Protein AF-A0A841V2X2-F1 (afdb_monomer)

Sequence (124 aa):
MKFLPIALATFSLLSLSVNIPPTVATQQLFCRGRMNNGWSYSAEFLNGRFERIRWTRSGQPPQVSSLSFKNTNNKGQPIYRGSLFAAVSVTLIDLSKGDVRPGSQISVGVEEWGWSRGNCGRNS

Solvent-accessible surface area (backbone atoms only — not comparable to full-atom values): 7302 Å² total; per-residue (Å²): 138,88,87,81,86,84,84,82,83,82,84,79,82,83,81,82,80,80,84,73,76,80,77,77,74,76,58,61,36,39,29,38,34,54,41,86,88,59,41,33,38,38,33,36,31,46,78,87,40,63,47,36,33,43,35,42,38,93,99,49,81,70,44,66,22,60,37,41,82,74,52,63,48,100,84,49,26,39,30,30,38,33,35,40,93,88,70,42,48,32,39,40,34,38,71,46,47,75,62,78,46,73,75,28,44,36,42,41,35,34,65,98,65,48,74,31,63,20,47,23,28,65,92,124

Secondary structure (DSSP, 8-state):
--PPPPPP--------------------EEEEEE-TTS-EEEEEEETTEEEEEEEEETTEEEEEEEEEEEEE-TTS-EEEEEEETTTEEEEEEETTTT---TT-EEEEEETTTEEEEEEEE---

pLDDT: mean 87.47, std 17.39, range [41.72, 98.88]

Organism: NCBI:txid2755316

Foldseek 3Di:
DDDDDDDDDDDDDDDDDDPDPPDPPFDWKWWWWAFPVAKIWTFIDTPLDTAKIWIDHPPDDIWMWGWDFDDADPVLWTKIWTATPRPKIKIKTFPVNSPDDQQGKIWIQIPPRGIIMTGMDHDD

Radius of gyration: 26.83 Å; Cα contacts (8 Å, |Δi|>4): 251; chains: 1; bounding box: 35×30×106 Å

Nearest PDB structures (foldseek):
  3pu2-assembly4_D  TM=4.581E-01  e=2.917E+00  Cereibacter sphaeroides 2.4.1
  3pu2-assembly3_C  TM=4.361E-01  e=3.411E+00  Cereibacter sphaeroides 2.4.1
  8h0h-assembly2_B  TM=4.506E-01  e=3.073E+00  Mycobacterium tuberculosis H37Rv
  8h2d-assembly2_B-2  TM=4.540E-01  e=4.664E+00  Mycobacterium tuberculosis H37Rv

Structure (mmCIF, N/CA/C/O backbone):
data_AF-A0A841V2X2-F1
#
_entry.id   AF-A0A841V2X2-F1
#
loop_
_atom_site.group_PDB
_atom_site.id
_atom_site.type_symbol
_atom_site.label_atom_id
_atom_site.label_alt_id
_atom_site.label_comp_id
_atom_site.label_asym_id
_atom_site.label_entity_id
_atom_site.label_seq_id
_atom_site.pdbx_PDB_ins_code
_atom_site.Cartn_x
_atom_site.Cartn_y
_atom_site.Cartn_z
_atom_site.occupancy
_atom_site.B_iso_or_equiv
_atom_site.auth_seq_id
_atom_site.auth_comp_id
_atom_site.auth_asym_id
_atom_site.auth_atom_id
_atom_site.pdbx_PDB_model_num
ATOM 1 N N . MET A 1 1 ? 13.472 16.417 91.671 1.00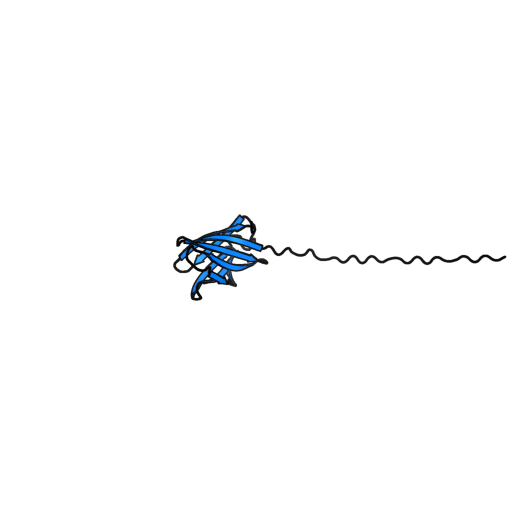 41.72 1 MET A N 1
ATOM 2 C CA . MET A 1 1 ? 14.008 16.091 90.329 1.00 41.72 1 MET A CA 1
ATOM 3 C C . MET A 1 1 ? 12.841 16.180 89.351 1.00 41.72 1 MET A C 1
ATOM 5 O O . MET A 1 1 ? 11.820 15.561 89.615 1.00 41.72 1 MET A O 1
ATOM 9 N N . LYS A 1 2 ? 12.915 17.055 88.339 1.00 43.06 2 LYS A N 1
ATOM 10 C CA . LYS A 1 2 ? 11.791 17.444 87.464 1.00 43.06 2 LYS A CA 1
ATOM 11 C C . LYS A 1 2 ? 12.030 16.843 86.076 1.00 43.06 2 LYS A C 1
ATOM 13 O O . LYS A 1 2 ? 13.012 17.202 85.437 1.00 43.06 2 LYS A O 1
ATOM 18 N N . PHE A 1 3 ? 11.181 15.909 85.651 1.00 46.50 3 PHE A N 1
ATOM 19 C CA . PHE A 1 3 ? 11.272 15.259 84.341 1.00 46.50 3 PHE A CA 1
ATOM 20 C C . PHE A 1 3 ? 10.422 16.026 83.316 1.00 46.50 3 PHE A C 1
ATOM 22 O O . PHE A 1 3 ? 9.247 16.292 83.561 1.00 46.50 3 PHE A O 1
ATOM 29 N N . LEU A 1 4 ? 11.033 16.410 82.191 1.00 42.31 4 LEU A N 1
ATOM 30 C CA . LEU A 1 4 ? 10.371 16.998 81.020 1.00 42.31 4 LEU A CA 1
ATOM 31 C C . LEU A 1 4 ? 10.035 15.890 80.006 1.00 42.31 4 LEU A C 1
ATOM 33 O O . LEU A 1 4 ? 10.892 15.035 79.773 1.00 42.31 4 LEU A O 1
ATOM 37 N N . PRO A 1 5 ? 8.852 15.902 79.362 1.00 49.06 5 PRO A N 1
ATOM 38 C CA . PRO A 1 5 ? 8.551 14.974 78.282 1.00 49.06 5 PRO A CA 1
ATOM 39 C C . PRO A 1 5 ? 9.077 15.507 76.939 1.00 49.06 5 PRO A C 1
ATOM 41 O O . PRO A 1 5 ? 8.898 16.676 76.596 1.00 49.06 5 PRO A O 1
ATOM 44 N N . ILE A 1 6 ? 9.724 14.626 76.177 1.00 55.34 6 ILE A N 1
ATOM 45 C CA . ILE A 1 6 ? 10.178 14.865 74.803 1.00 55.34 6 ILE A CA 1
ATOM 46 C C . ILE A 1 6 ? 8.985 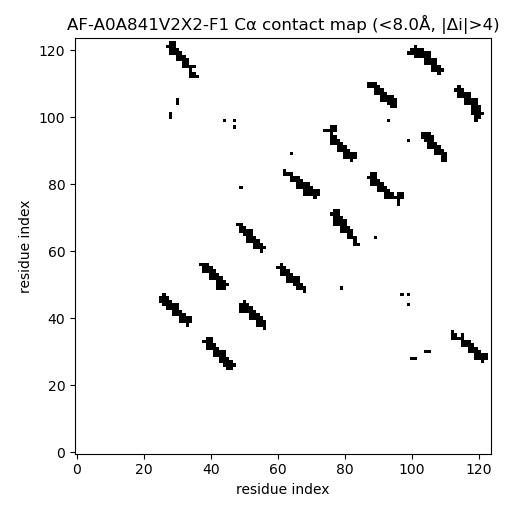14.617 73.873 1.00 55.34 6 ILE A C 1
ATOM 48 O O . ILE A 1 6 ? 8.444 13.513 73.839 1.00 55.34 6 ILE A O 1
ATOM 52 N N . ALA A 1 7 ? 8.566 15.637 73.126 1.00 52.19 7 ALA A N 1
ATOM 53 C CA . ALA A 1 7 ? 7.541 15.501 72.097 1.00 52.19 7 ALA A CA 1
ATOM 54 C C . ALA A 1 7 ? 8.163 14.940 70.805 1.00 52.19 7 ALA A C 1
ATOM 56 O O . ALA A 1 7 ? 9.063 15.554 70.233 1.00 52.19 7 ALA A O 1
ATOM 57 N N . LEU A 1 8 ? 7.678 13.785 70.337 1.00 53.06 8 LEU A N 1
ATOM 58 C CA . LEU A 1 8 ? 7.980 13.262 69.003 1.00 53.06 8 LEU A CA 1
ATOM 59 C C . LEU A 1 8 ? 7.050 13.914 67.974 1.00 53.06 8 LEU A C 1
ATOM 61 O O . LEU A 1 8 ? 5.838 13.708 68.007 1.00 53.06 8 LEU A O 1
ATOM 65 N N . ALA A 1 9 ? 7.622 14.670 67.040 1.00 52.34 9 ALA A N 1
ATOM 66 C CA . ALA A 1 9 ? 6.910 15.170 65.871 1.00 52.34 9 ALA A CA 1
ATOM 67 C C . ALA A 1 9 ? 6.903 14.096 64.770 1.00 52.34 9 ALA A C 1
ATOM 69 O O . ALA A 1 9 ? 7.947 13.729 64.231 1.00 52.34 9 ALA A O 1
ATOM 70 N N . THR A 1 10 ? 5.721 13.585 64.432 1.00 56.03 10 THR A N 1
ATOM 71 C CA . THR A 1 10 ? 5.515 12.651 63.320 1.00 56.03 10 THR A CA 1
ATOM 72 C C . THR A 1 10 ? 5.420 13.414 61.999 1.00 56.03 10 THR A C 1
ATOM 74 O O . THR A 1 10 ? 4.439 14.117 61.754 1.00 56.03 10 THR A O 1
ATOM 77 N N . PHE A 1 11 ? 6.417 13.260 61.127 1.00 53.28 11 PHE A N 1
ATOM 78 C CA . PHE A 1 11 ? 6.350 13.726 59.741 1.00 53.28 11 PHE A CA 1
ATOM 79 C C . PHE A 1 11 ? 5.468 12.777 58.920 1.00 53.28 11 PHE A C 1
ATOM 81 O O . PHE A 1 11 ? 5.809 11.613 58.725 1.00 53.28 11 PHE A O 1
ATOM 88 N N . SER A 1 12 ? 4.323 13.272 58.444 1.00 57.81 12 SER A N 1
ATOM 89 C CA . SER A 1 12 ? 3.470 12.537 57.504 1.00 57.81 12 SER A CA 1
ATOM 90 C C . SER A 1 12 ? 4.021 12.673 56.085 1.00 57.81 12 SER A C 1
ATOM 92 O O . SER A 1 12 ? 4.142 13.779 55.560 1.00 57.81 12 SER A O 1
ATOM 94 N N . L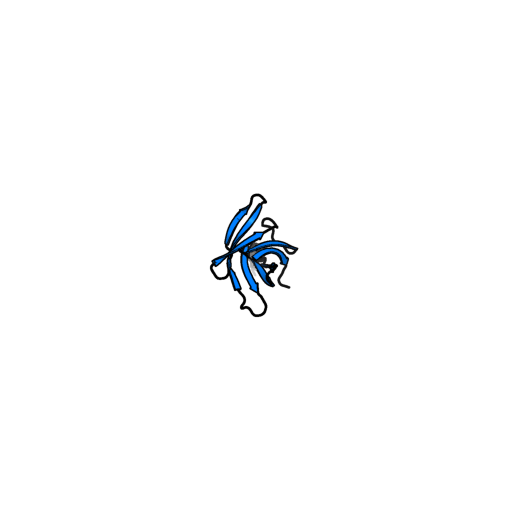EU A 1 13 ? 4.353 11.540 55.466 1.00 60.88 13 LEU A N 1
ATOM 95 C CA . LEU A 1 13 ? 4.767 11.448 54.068 1.00 60.88 13 LEU A CA 1
ATOM 96 C C . LEU A 1 13 ? 3.524 11.494 53.169 1.00 60.88 13 LEU A C 1
ATOM 98 O O . LEU A 1 13 ? 2.748 10.543 53.120 1.00 60.88 13 LEU A O 1
ATOM 102 N N . LEU A 1 14 ? 3.335 12.605 52.458 1.00 53.62 14 LEU A N 1
ATOM 103 C CA . LEU A 1 14 ? 2.347 12.725 51.385 1.00 53.62 14 LEU A CA 1
ATOM 104 C C . LEU A 1 14 ? 2.833 11.927 50.167 1.00 53.62 14 LEU A C 1
ATOM 106 O O . LEU A 1 14 ? 3.787 12.317 49.496 1.00 53.62 14 LEU A O 1
ATOM 110 N N . SER A 1 15 ? 2.185 10.804 49.874 1.00 65.06 15 SER A N 1
ATOM 111 C CA . SER A 1 15 ? 2.432 10.004 48.674 1.00 65.06 15 SER A CA 1
ATOM 112 C C . SER A 1 15 ? 1.741 10.634 47.457 1.00 65.06 15 SER A C 1
ATOM 114 O O . SER A 1 15 ? 0.531 10.509 47.267 1.00 65.06 15 SER A O 1
ATOM 116 N N . LEU A 1 16 ? 2.511 11.314 46.600 1.00 59.09 16 LEU A N 1
ATOM 117 C CA . LEU A 1 16 ? 2.029 11.761 45.291 1.00 59.09 16 LEU A CA 1
ATOM 118 C C . LEU A 1 16 ? 1.857 10.552 44.364 1.00 59.09 16 LEU A C 1
ATOM 120 O O . LEU A 1 16 ? 2.828 9.923 43.948 1.00 59.09 16 LEU A O 1
ATOM 124 N N . SER A 1 17 ? 0.610 10.251 44.011 1.00 61.81 17 SER A N 1
ATOM 125 C CA . SER A 1 17 ? 0.283 9.258 42.987 1.00 61.81 17 SER A CA 1
ATOM 126 C C . SER A 1 17 ? 0.306 9.940 41.619 1.00 61.81 17 SER A C 1
ATOM 128 O O . SER A 1 17 ? -0.632 10.650 41.259 1.00 61.81 17 SER A O 1
ATOM 130 N N . VAL A 1 18 ? 1.390 9.771 40.860 1.00 62.12 18 VAL A N 1
ATOM 131 C CA . VAL A 1 18 ? 1.474 10.265 39.478 1.00 62.12 18 VAL A CA 1
ATOM 132 C C . VAL A 1 18 ? 0.681 9.312 38.584 1.00 62.12 18 VAL A C 1
ATOM 134 O O . VAL A 1 18 ? 1.088 8.175 38.360 1.00 62.12 18 VAL A O 1
ATOM 137 N N . ASN A 1 19 ? -0.468 9.768 38.084 1.00 62.44 19 ASN A N 1
ATOM 138 C CA . ASN A 1 19 ? -1.283 9.023 37.127 1.00 62.44 19 ASN A CA 1
ATOM 139 C C . ASN A 1 19 ? -0.637 9.133 35.737 1.00 62.44 19 ASN A C 1
ATOM 141 O O . ASN A 1 19 ? -0.915 10.065 34.984 1.00 62.44 19 ASN A O 1
ATOM 145 N N . ILE A 1 20 ? 0.306 8.237 35.439 1.00 64.00 20 ILE A N 1
ATOM 146 C CA . ILE A 1 20 ? 0.951 8.168 34.126 1.00 64.00 20 ILE A CA 1
ATOM 147 C C . ILE A 1 20 ? -0.075 7.556 33.162 1.00 64.00 20 ILE A C 1
ATOM 149 O O . ILE A 1 20 ? -0.447 6.395 33.355 1.00 64.00 20 ILE A O 1
ATOM 153 N N . PRO A 1 21 ? -0.560 8.292 32.143 1.00 59.22 21 PRO A N 1
ATOM 154 C CA . PRO A 1 21 ? -1.462 7.712 31.160 1.00 59.22 21 PRO A CA 1
ATOM 155 C C . PRO A 1 21 ? -0.769 6.521 30.484 1.00 59.22 21 PRO A C 1
ATOM 157 O O . PRO A 1 21 ? 0.430 6.602 30.197 1.00 59.22 21 PRO A O 1
ATOM 160 N N . PRO A 1 22 ? -1.488 5.412 30.233 1.00 58.84 22 PRO A N 1
ATOM 161 C CA . PRO A 1 22 ? -0.901 4.253 29.582 1.00 58.84 22 PRO A CA 1
ATOM 162 C C . PRO A 1 22 ? -0.318 4.693 28.241 1.00 58.84 22 PRO A C 1
ATOM 164 O O . PRO A 1 22 ? -1.000 5.309 27.419 1.00 58.84 22 PRO A O 1
ATOM 167 N N . THR A 1 23 ? 0.960 4.397 28.029 1.00 57.31 23 THR A N 1
ATOM 168 C CA . THR A 1 23 ? 1.615 4.576 26.739 1.00 57.31 23 THR A CA 1
ATOM 169 C C . THR A 1 23 ? 0.829 3.778 25.702 1.00 57.31 23 THR A C 1
ATOM 171 O O . THR A 1 23 ? 0.782 2.549 25.752 1.00 57.31 23 THR A O 1
ATOM 174 N N . VAL A 1 24 ? 0.154 4.467 24.775 1.00 57.28 24 VAL A N 1
ATOM 175 C CA . VAL A 1 24 ? -0.500 3.811 23.638 1.00 57.28 24 VAL A CA 1
ATOM 176 C C . VAL A 1 24 ? 0.614 3.153 22.837 1.00 57.28 24 VAL A C 1
ATOM 178 O O . VAL A 1 24 ? 1.399 3.840 22.184 1.00 57.28 24 VAL A O 1
ATOM 181 N N . ALA A 1 25 ? 0.734 1.831 22.951 1.00 58.59 25 ALA A N 1
ATOM 182 C CA . ALA A 1 25 ? 1.721 1.073 22.205 1.00 58.59 25 ALA A CA 1
ATOM 183 C C . ALA A 1 25 ? 1.569 1.413 20.718 1.00 58.59 25 ALA A C 1
ATOM 185 O O . ALA A 1 25 ? 0.479 1.294 20.153 1.00 58.59 25 ALA A O 1
ATOM 186 N N . THR A 1 26 ? 2.656 1.866 20.097 1.00 66.81 26 THR A N 1
ATOM 187 C CA . THR A 1 26 ? 2.702 2.166 18.670 1.00 66.81 26 THR A CA 1
ATOM 188 C C . THR A 1 26 ? 2.460 0.867 17.905 1.00 66.81 26 THR A C 1
ATOM 190 O O . THR A 1 26 ? 3.338 0.017 17.759 1.00 66.81 26 THR A O 1
ATOM 193 N N . GLN A 1 27 ? 1.217 0.653 17.469 1.00 78.56 27 GLN A N 1
ATOM 194 C CA . GLN A 1 27 ? 0.861 -0.548 16.730 1.00 78.56 27 GLN A CA 1
ATOM 195 C C . GLN A 1 27 ? 1.454 -0.448 15.326 1.00 78.56 27 GLN A C 1
ATOM 197 O O . GLN A 1 27 ? 0.941 0.271 14.469 1.00 78.56 27 GLN A O 1
ATOM 202 N N . GLN A 1 28 ? 2.542 -1.181 15.107 1.00 92.38 28 GLN A N 1
ATOM 203 C CA . GLN A 1 28 ? 3.136 -1.361 13.792 1.00 92.38 28 GLN A CA 1
ATOM 204 C C . GLN A 1 28 ? 2.650 -2.682 13.189 1.00 92.38 28 GLN A C 1
ATOM 206 O O . GLN A 1 28 ? 2.767 -3.749 13.802 1.00 92.38 28 GLN A O 1
ATOM 211 N N . LEU A 1 29 ? 2.097 -2.616 11.982 1.00 95.88 29 LEU A N 1
ATOM 212 C CA . LEU A 1 29 ? 1.673 -3.780 11.207 1.00 95.88 29 LEU A CA 1
ATOM 213 C C . LEU A 1 29 ? 2.228 -3.697 9.790 1.00 95.88 29 LEU A C 1
ATOM 215 O O . LEU A 1 29 ? 2.444 -2.619 9.239 1.00 95.88 29 LEU A O 1
ATOM 219 N N . PHE A 1 30 ? 2.408 -4.864 9.182 1.00 97.50 30 PHE A N 1
ATOM 220 C CA . PHE A 1 30 ? 2.852 -4.989 7.803 1.00 97.50 30 PHE A CA 1
ATOM 221 C C . PHE A 1 30 ? 1.822 -5.775 7.009 1.00 97.50 30 PHE A C 1
ATOM 223 O O . PHE A 1 30 ? 1.503 -6.921 7.335 1.00 97.50 30 PHE A O 1
ATOM 230 N N . CYS A 1 31 ? 1.305 -5.154 5.955 1.00 98.31 31 CYS A N 1
ATOM 231 C CA . CYS A 1 31 ? 0.328 -5.754 5.066 1.00 98.31 31 CYS A CA 1
ATOM 232 C C . CYS A 1 31 ? 1.010 -6.183 3.773 1.00 98.31 31 CYS A C 1
ATOM 234 O O . CYS A 1 31 ? 1.474 -5.353 2.989 1.00 98.31 31 CYS A O 1
ATOM 236 N N . ARG A 1 32 ? 1.102 -7.498 3.574 1.00 98.50 32 ARG A N 1
ATOM 237 C CA . ARG A 1 32 ? 1.910 -8.105 2.513 1.00 98.50 32 ARG A CA 1
ATOM 238 C C . ARG A 1 32 ? 1.027 -8.688 1.424 1.00 98.50 32 ARG A C 1
ATOM 240 O O . ARG A 1 32 ? -0.004 -9.288 1.721 1.00 98.50 32 ARG A O 1
ATOM 247 N N . GLY A 1 33 ? 1.452 -8.533 0.179 1.00 98.31 33 GLY A N 1
ATOM 248 C CA . GLY A 1 33 ? 0.783 -9.098 -0.988 1.00 98.31 33 GLY A CA 1
ATOM 249 C C . GLY A 1 33 ? 1.716 -9.164 -2.191 1.00 98.31 33 GLY A C 1
ATOM 250 O O . GLY A 1 33 ? 2.916 -8.892 -2.087 1.00 98.31 33 GLY A O 1
ATOM 251 N N . ARG A 1 34 ? 1.162 -9.544 -3.341 1.00 98.38 34 ARG A N 1
ATOM 252 C CA . ARG A 1 34 ? 1.910 -9.678 -4.592 1.00 98.38 34 ARG A CA 1
ATOM 253 C C . ARG A 1 34 ? 1.064 -9.233 -5.779 1.00 98.38 34 ARG A C 1
ATOM 255 O O . ARG A 1 34 ? -0.105 -9.591 -5.870 1.00 98.38 34 ARG A O 1
ATOM 262 N N . MET A 1 35 ? 1.680 -8.471 -6.672 1.00 97.88 35 MET A N 1
ATOM 263 C CA . MET A 1 35 ? 1.128 -8.063 -7.961 1.00 97.88 35 MET A CA 1
ATOM 264 C C . MET A 1 35 ? 1.300 -9.178 -8.997 1.00 97.88 35 MET A C 1
ATOM 266 O O . MET A 1 35 ? 2.273 -9.938 -8.954 1.00 97.88 35 MET A O 1
ATOM 270 N N . ASN A 1 36 ? 0.402 -9.235 -9.983 1.00 95.25 36 ASN A N 1
ATOM 271 C CA . ASN A 1 36 ? 0.435 -10.252 -11.044 1.00 95.25 36 ASN A CA 1
ATOM 272 C C . ASN A 1 36 ? 1.717 -10.201 -11.890 1.00 95.25 36 ASN A C 1
ATOM 274 O O . ASN A 1 36 ? 2.190 -11.228 -12.363 1.00 95.25 36 ASN A O 1
ATOM 278 N N . ASN A 1 37 ? 2.330 -9.022 -12.027 1.00 93.31 37 ASN A N 1
ATOM 279 C CA . ASN A 1 37 ? 3.596 -8.838 -12.742 1.00 93.31 37 ASN A CA 1
ATOM 280 C C . ASN A 1 37 ? 4.838 -9.321 -11.955 1.00 93.31 37 ASN A C 1
ATOM 282 O O . ASN A 1 37 ? 5.970 -9.132 -12.403 1.00 93.31 37 ASN A O 1
ATOM 286 N N . GLY A 1 38 ? 4.647 -9.923 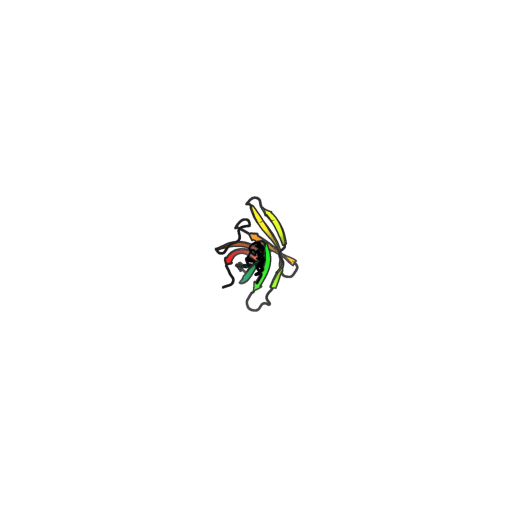-10.776 1.00 95.19 38 GLY A N 1
ATOM 287 C CA . GLY A 1 38 ? 5.700 -10.554 -9.985 1.00 95.19 38 GLY A CA 1
ATOM 288 C C . GLY A 1 38 ? 6.345 -9.674 -8.914 1.00 95.19 38 GLY A C 1
ATOM 289 O O . GLY A 1 38 ? 7.188 -10.186 -8.179 1.00 95.19 38 GLY A O 1
ATOM 290 N N . TRP A 1 39 ? 5.959 -8.401 -8.787 1.00 97.69 39 TRP A N 1
ATOM 291 C CA . TRP A 1 39 ? 6.379 -7.558 -7.664 1.00 97.69 39 TRP A CA 1
ATOM 292 C C . TRP A 1 39 ? 5.635 -7.941 -6.381 1.00 97.69 39 TRP A C 1
ATOM 294 O O . TRP A 1 39 ? 4.407 -7.923 -6.327 1.00 97.69 39 TRP A O 1
ATOM 304 N N . SER A 1 40 ? 6.376 -8.259 -5.326 1.00 98.44 40 SER A N 1
ATOM 305 C CA . SER A 1 40 ? 5.841 -8.369 -3.970 1.00 98.44 40 SER A CA 1
ATOM 306 C C . SER A 1 40 ? 5.849 -7.002 -3.299 1.00 98.44 40 SER A C 1
ATOM 308 O O . SER A 1 40 ? 6.691 -6.155 -3.607 1.00 98.44 40 SER A O 1
ATOM 310 N N . TYR A 1 41 ? 4.944 -6.794 -2.348 1.00 98.44 41 TYR A N 1
ATOM 311 C CA . TYR A 1 41 ? 4.910 -5.566 -1.568 1.00 98.44 41 TYR A CA 1
ATOM 312 C C . TYR A 1 41 ? 4.644 -5.807 -0.088 1.00 98.44 41 TYR A C 1
ATOM 314 O O . TYR A 1 41 ? 4.032 -6.799 0.310 1.00 98.44 41 TYR A O 1
ATOM 322 N N . SER A 1 42 ? 5.094 -4.850 0.717 1.00 98.38 42 SER A N 1
ATOM 323 C CA . SER A 1 42 ? 4.812 -4.734 2.141 1.00 98.38 42 SER A CA 1
ATOM 324 C C . SER A 1 42 ? 4.422 -3.291 2.440 1.00 98.38 42 SER A C 1
ATOM 326 O O . SER A 1 42 ? 5.277 -2.405 2.418 1.00 98.38 42 SER A O 1
ATOM 328 N N . ALA A 1 43 ? 3.135 -3.056 2.686 1.00 98.44 43 ALA A N 1
ATOM 329 C CA . ALA A 1 43 ? 2.625 -1.776 3.156 1.00 98.44 43 ALA A CA 1
ATOM 330 C C . ALA A 1 43 ? 2.785 -1.690 4.674 1.00 98.44 43 ALA A C 1
ATOM 332 O O . ALA A 1 43 ? 2.413 -2.622 5.386 1.00 98.44 43 ALA A O 1
ATOM 333 N N . GLU A 1 44 ? 3.337 -0.592 5.164 1.00 97.81 44 GLU A N 1
ATOM 334 C CA . GLU A 1 44 ? 3.536 -0.365 6.589 1.00 97.81 44 GLU A CA 1
ATOM 335 C C . GLU A 1 44 ? 2.412 0.488 7.156 1.00 97.81 44 GLU A C 1
ATOM 337 O O . GLU A 1 44 ? 2.135 1.577 6.648 1.00 97.81 44 GLU A O 1
ATOM 342 N N . PHE A 1 45 ? 1.787 -0.030 8.209 1.00 96.56 45 PHE A N 1
ATOM 343 C CA . PHE A 1 45 ? 0.836 0.681 9.040 1.00 96.56 45 PHE A CA 1
ATOM 344 C C . PHE A 1 45 ? 1.514 1.034 10.358 1.00 96.56 45 PHE A C 1
ATOM 346 O O . PHE A 1 45 ? 1.937 0.139 11.090 1.00 96.56 45 PHE A O 1
ATOM 353 N N . LEU A 1 46 ? 1.615 2.324 10.645 1.00 93.19 46 LEU A N 1
ATOM 354 C CA . LEU A 1 46 ? 2.241 2.864 11.840 1.00 93.19 46 LEU A CA 1
ATOM 355 C C . LEU A 1 46 ? 1.339 3.964 12.397 1.00 93.19 46 LEU A C 1
ATOM 357 O O . LEU A 1 46 ? 0.803 4.776 11.646 1.00 93.19 46 LEU A O 1
ATOM 361 N N . ASN A 1 47 ? 1.134 3.973 13.714 1.00 88.69 47 ASN A N 1
ATOM 362 C CA . ASN A 1 47 ? 0.393 5.029 14.417 1.00 88.69 47 ASN A CA 1
ATOM 363 C C . ASN A 1 47 ? -0.980 5.356 13.796 1.00 88.69 47 ASN A C 1
ATOM 365 O O . ASN A 1 47 ? -1.378 6.516 13.693 1.00 88.69 47 ASN A O 1
ATOM 369 N N . GLY A 1 48 ? -1.711 4.326 13.361 1.00 91.00 48 GLY A N 1
ATOM 370 C CA . GLY A 1 48 ? -3.054 4.495 12.808 1.00 91.00 48 GLY A CA 1
ATOM 371 C C . GLY A 1 48 ? -3.106 4.839 11.314 1.00 91.00 48 GLY A C 1
ATOM 372 O O . GLY A 1 48 ? -4.193 5.113 10.799 1.00 91.00 48 GLY A O 1
ATOM 373 N N . ARG A 1 49 ? -1.975 4.870 10.592 1.00 95.06 49 ARG A N 1
ATOM 374 C CA . ARG A 1 49 ? -1.941 5.231 9.165 1.00 95.06 49 ARG A CA 1
ATOM 375 C C . ARG A 1 49 ? -0.987 4.369 8.351 1.00 95.06 49 ARG A C 1
ATOM 377 O O . ARG A 1 49 ? 0.018 3.879 8.847 1.00 95.06 49 ARG A O 1
ATOM 384 N N . PHE A 1 50 ? -1.298 4.229 7.065 1.00 97.88 50 PHE A N 1
ATOM 385 C CA . PHE A 1 50 ? -0.357 3.696 6.087 1.00 97.88 50 PHE A CA 1
ATOM 386 C C . PHE A 1 50 ? 0.586 4.797 5.607 1.00 97.88 50 PHE A C 1
ATOM 388 O O . PHE A 1 50 ? 0.125 5.807 5.075 1.00 97.88 50 PHE A O 1
ATOM 395 N N . GLU A 1 51 ? 1.890 4.584 5.768 1.00 96.19 51 GLU A N 1
ATOM 396 C CA . GLU A 1 51 ? 2.905 5.611 5.482 1.00 96.19 51 GLU A CA 1
ATOM 397 C C . GLU A 1 51 ? 3.779 5.277 4.276 1.00 96.19 51 GLU A C 1
ATOM 399 O O . GLU A 1 51 ? 4.212 6.171 3.551 1.00 96.19 51 GLU A O 1
ATOM 404 N N . ARG A 1 52 ? 4.035 3.990 4.021 1.00 97.19 52 ARG A N 1
ATOM 405 C CA . ARG A 1 52 ? 4.845 3.566 2.875 1.00 97.19 52 ARG A CA 1
ATOM 406 C C . ARG A 1 52 ? 4.525 2.162 2.398 1.00 97.19 52 ARG A C 1
ATOM 408 O O . ARG A 1 52 ? 4.025 1.329 3.151 1.00 97.19 52 ARG A O 1
ATOM 415 N N . ILE A 1 53 ? 4.893 1.883 1.152 1.00 98.50 53 ILE A N 1
ATOM 416 C CA . ILE A 1 53 ? 4.947 0.537 0.585 1.00 98.50 53 ILE A CA 1
ATOM 417 C C . ILE A 1 53 ? 6.373 0.259 0.134 1.00 98.50 53 ILE A C 1
ATOM 419 O O . ILE A 1 53 ? 6.933 1.016 -0.657 1.00 98.50 53 ILE A O 1
ATOM 423 N N . ARG A 1 54 ? 6.950 -0.845 0.613 1.00 98.12 54 ARG A N 1
ATOM 424 C CA . ARG A 1 54 ? 8.201 -1.395 0.086 1.00 98.12 54 ARG A CA 1
ATOM 425 C C . ARG A 1 54 ? 7.889 -2.459 -0.955 1.00 98.12 54 ARG A C 1
ATOM 427 O O . ARG A 1 54 ? 7.144 -3.392 -0.663 1.00 98.12 54 ARG A O 1
ATOM 434 N N . TRP A 1 55 ? 8.508 -2.351 -2.121 1.00 98.12 55 TRP A N 1
ATOM 435 C CA . TRP A 1 55 ? 8.338 -3.247 -3.260 1.00 98.12 55 TRP A CA 1
ATOM 436 C C . TRP A 1 55 ? 9.608 -4.056 -3.495 1.00 98.12 55 TRP A C 1
ATOM 438 O O . TRP A 1 55 ? 10.715 -3.516 -3.436 1.00 98.12 55 TRP A O 1
ATOM 448 N N . THR A 1 56 ? 9.461 -5.345 -3.785 1.00 98.00 56 THR A N 1
ATOM 449 C CA . THR A 1 56 ? 10.583 -6.230 -4.109 1.00 98.00 56 THR A CA 1
ATOM 450 C C . THR A 1 56 ? 10.255 -7.149 -5.274 1.00 98.00 56 THR A C 1
ATOM 452 O O . THR A 1 56 ? 9.135 -7.641 -5.416 1.00 98.00 56 THR A O 1
ATOM 455 N N . ARG A 1 57 ? 11.260 -7.416 -6.105 1.00 96.81 57 ARG A N 1
ATOM 456 C CA . ARG A 1 57 ? 11.206 -8.411 -7.175 1.00 96.81 57 ARG A CA 1
ATOM 457 C C . ARG A 1 57 ? 12.610 -8.963 -7.393 1.00 96.81 57 ARG A C 1
ATOM 459 O O . ARG A 1 57 ? 13.583 -8.227 -7.273 1.00 96.81 57 ARG A O 1
ATOM 466 N N . SER A 1 58 ? 12.714 -10.261 -7.676 1.00 95.69 58 SER A N 1
ATOM 467 C CA . SER A 1 58 ? 14.012 -10.885 -7.956 1.00 95.69 58 SER A CA 1
ATOM 468 C C . SER A 1 58 ? 14.709 -10.182 -9.125 1.00 95.69 58 SER A C 1
ATOM 470 O O . SER A 1 58 ? 14.056 -9.844 -10.113 1.00 95.69 58 SER A O 1
ATOM 472 N N . GLY A 1 59 ? 16.014 -9.940 -8.988 1.00 96.19 59 GLY A N 1
ATOM 473 C CA . GLY A 1 59 ? 16.827 -9.251 -9.994 1.00 96.19 59 GLY A CA 1
ATOM 474 C C . GLY A 1 59 ? 16.575 -7.744 -10.118 1.00 96.19 59 GLY A C 1
ATOM 475 O O . GLY A 1 59 ? 17.102 -7.129 -11.038 1.00 96.19 59 GLY A O 1
ATOM 476 N N . GLN A 1 60 ? 15.778 -7.142 -9.230 1.00 96.06 60 GLN A N 1
ATOM 477 C CA . GLN A 1 60 ? 15.468 -5.711 -9.247 1.00 96.06 60 GLN A CA 1
ATOM 478 C C . GLN A 1 60 ? 15.805 -5.062 -7.896 1.00 96.06 60 GLN A C 1
ATOM 480 O O . GLN A 1 60 ? 15.538 -5.662 -6.847 1.00 96.06 60 GLN A O 1
ATOM 485 N N . PRO A 1 61 ? 16.341 -3.829 -7.879 1.00 96.00 61 PRO A N 1
ATOM 486 C CA . PRO A 1 61 ? 16.521 -3.079 -6.642 1.00 96.00 61 PRO A CA 1
ATOM 487 C C . PRO A 1 61 ? 15.174 -2.842 -5.939 1.00 96.00 61 PRO A C 1
ATOM 489 O O . PRO A 1 61 ? 14.192 -2.510 -6.615 1.00 96.00 61 PRO A O 1
ATOM 492 N N . PRO A 1 62 ? 15.098 -2.957 -4.599 1.00 96.69 62 PRO A N 1
ATOM 493 C CA . PRO A 1 62 ? 13.891 -2.612 -3.860 1.00 96.69 62 PRO A CA 1
ATOM 494 C C . PRO A 1 62 ? 13.461 -1.171 -4.119 1.00 96.69 62 PRO A C 1
ATOM 496 O O . PRO A 1 62 ? 14.297 -0.274 -4.196 1.00 96.69 62 PRO A O 1
ATOM 499 N N . GLN A 1 63 ? 12.154 -0.954 -4.198 1.00 97.56 63 GLN A N 1
ATOM 500 C CA . GLN A 1 63 ? 11.569 0.368 -4.414 1.00 97.56 63 GLN A CA 1
ATOM 501 C C . GLN A 1 63 ? 10.670 0.740 -3.246 1.00 97.56 63 GLN A C 1
ATOM 503 O O . GLN A 1 63 ? 10.175 -0.133 -2.526 1.00 97.56 63 GLN A O 1
ATOM 508 N N . VAL A 1 64 ? 10.439 2.035 -3.060 1.00 97.19 64 VAL A N 1
ATOM 509 C CA . VAL A 1 64 ? 9.580 2.548 -1.994 1.00 97.19 64 VAL A CA 1
ATOM 510 C C . VAL A 1 64 ? 8.611 3.568 -2.567 1.00 97.19 64 VAL A C 1
ATOM 512 O O . VAL A 1 64 ? 8.999 4.441 -3.337 1.00 97.19 64 VAL A O 1
ATOM 515 N N . SER A 1 65 ? 7.356 3.457 -2.153 1.00 98.12 65 SER A N 1
ATOM 516 C CA . SER A 1 65 ? 6.335 4.477 -2.355 1.00 98.12 65 SER A CA 1
ATOM 517 C C . SER A 1 65 ? 5.977 5.074 -1.007 1.00 98.12 65 SER A C 1
ATOM 519 O O . SER A 1 65 ? 5.483 4.348 -0.143 1.00 98.12 65 SER A O 1
ATOM 521 N N . SER A 1 66 ? 6.190 6.374 -0.827 1.00 97.50 66 SER A N 1
ATOM 522 C CA . SER A 1 66 ? 5.590 7.102 0.293 1.00 97.50 66 SER A CA 1
ATOM 523 C C . SER A 1 66 ? 4.095 7.262 0.041 1.00 97.50 66 SER A C 1
ATOM 525 O O . SER A 1 66 ? 3.672 7.501 -1.092 1.00 97.50 66 SER A O 1
ATOM 527 N N . LEU A 1 67 ? 3.296 7.106 1.088 1.00 98.31 67 LEU A N 1
ATOM 528 C CA . LEU A 1 67 ? 1.850 7.222 1.036 1.00 98.31 67 LEU A CA 1
ATOM 529 C C . LEU A 1 67 ? 1.381 8.450 1.809 1.00 98.31 67 LEU A C 1
ATOM 531 O O . LEU A 1 67 ? 1.906 8.803 2.860 1.00 98.31 67 LEU A O 1
ATOM 535 N N . SER A 1 68 ? 0.334 9.081 1.301 1.00 97.94 68 SER A N 1
ATOM 536 C CA . SER A 1 68 ? -0.399 10.133 1.992 1.00 97.94 68 SER A CA 1
ATOM 537 C C . SER A 1 68 ? -1.880 9.806 1.978 1.00 97.94 68 SER A C 1
ATOM 539 O O . SER A 1 68 ? -2.418 9.331 0.975 1.00 97.94 68 SER A O 1
ATOM 541 N N . PHE A 1 69 ? -2.550 10.050 3.102 1.00 98.25 69 PHE A N 1
ATOM 542 C CA . PHE A 1 69 ? -4.001 9.938 3.166 1.00 98.25 69 PHE A CA 1
ATOM 543 C C . PHE A 1 69 ? -4.629 10.931 2.185 1.00 98.25 69 PHE A C 1
ATOM 545 O O . PHE A 1 69 ? -4.283 12.110 2.188 1.00 98.25 69 PHE A O 1
ATOM 552 N N . LYS A 1 70 ? -5.553 10.452 1.352 1.00 98.38 70 LYS A N 1
ATOM 553 C CA . LYS A 1 70 ? -6.303 11.289 0.416 1.00 98.38 70 LYS A CA 1
ATOM 554 C C . LYS A 1 70 ? -7.685 11.606 0.968 1.00 98.38 70 LYS A C 1
ATOM 556 O O . LYS A 1 70 ? -8.049 12.767 1.101 1.00 98.38 70 LYS A O 1
ATOM 561 N N . ASN A 1 71 ? -8.475 10.567 1.219 1.00 98.56 71 ASN A N 1
ATOM 562 C CA . ASN A 1 71 ? -9.862 10.671 1.653 1.00 98.56 71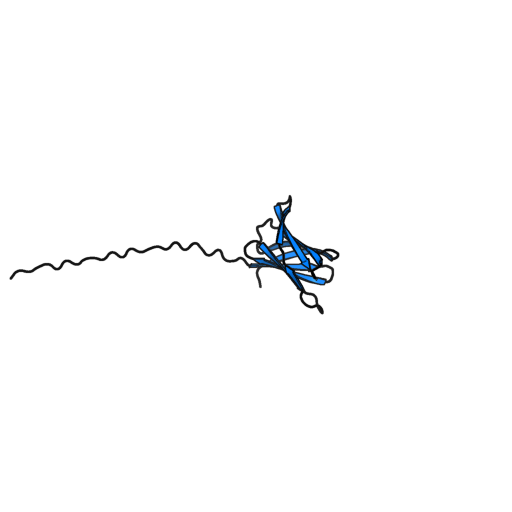 ASN A CA 1
ATOM 563 C C . ASN A 1 71 ? -10.377 9.311 2.141 1.00 98.56 71 ASN A C 1
ATOM 565 O O . ASN A 1 71 ? -9.712 8.290 1.991 1.00 98.56 71 ASN A O 1
ATOM 569 N N . THR A 1 72 ? -11.599 9.294 2.660 1.00 98.62 72 THR A N 1
ATOM 570 C CA . THR A 1 72 ? -12.362 8.069 2.926 1.00 98.62 72 THR A CA 1
ATOM 571 C C . THR A 1 72 ? -13.447 7.933 1.858 1.00 98.62 72 THR A C 1
ATOM 573 O O . THR A 1 72 ? -14.087 8.924 1.504 1.00 98.62 72 THR A O 1
ATOM 576 N N . ASN A 1 73 ? -13.637 6.738 1.292 1.00 98.19 73 ASN A N 1
ATOM 577 C CA . ASN A 1 73 ? -14.691 6.515 0.293 1.00 98.19 73 ASN A CA 1
ATOM 578 C C . ASN A 1 73 ? -16.082 6.330 0.932 1.00 98.19 73 ASN A C 1
ATOM 580 O O . ASN A 1 73 ? -16.228 6.245 2.149 1.00 98.19 73 ASN A O 1
ATOM 584 N N . ASN A 1 74 ? -17.113 6.195 0.095 1.00 98.25 74 ASN A N 1
ATOM 585 C CA . ASN A 1 74 ? -18.499 5.965 0.525 1.00 98.25 74 ASN A CA 1
ATOM 586 C C . ASN A 1 74 ? -18.734 4.636 1.274 1.00 98.25 74 ASN A C 1
ATOM 588 O O . ASN A 1 74 ? -19.795 4.446 1.856 1.00 98.25 74 ASN A O 1
ATOM 592 N N . LYS A 1 75 ? -17.759 3.718 1.283 1.00 98.12 75 LYS A N 1
ATOM 593 C CA . LYS A 1 75 ? -17.789 2.474 2.069 1.00 98.12 75 LYS A CA 1
ATOM 594 C C . LYS A 1 75 ? -17.106 2.620 3.434 1.00 98.12 75 LYS A C 1
ATOM 596 O O . LYS A 1 75 ? -16.960 1.623 4.145 1.00 98.12 75 LYS A O 1
ATOM 601 N N . GLY A 1 76 ? -16.664 3.829 3.788 1.00 98.25 76 GLY A N 1
ATOM 602 C CA . GLY A 1 76 ? -15.918 4.100 5.014 1.00 98.25 76 GLY A CA 1
ATOM 603 C C . GLY A 1 76 ? -14.463 3.634 4.959 1.00 98.25 76 GLY A C 1
ATOM 604 O O . GLY A 1 76 ? -13.836 3.517 6.000 1.00 98.25 76 GLY A O 1
ATOM 605 N N . GLN A 1 77 ? -13.921 3.335 3.776 1.00 98.69 77 GLN A N 1
ATOM 606 C CA . GLN A 1 77 ? -12.559 2.822 3.624 1.00 98.69 77 GLN A CA 1
ATOM 607 C C . GLN A 1 77 ? -11.577 3.979 3.404 1.00 98.69 77 GLN A C 1
ATOM 609 O O . GLN A 1 77 ? -11.733 4.713 2.417 1.00 98.69 77 GLN A O 1
ATOM 614 N N . PRO A 1 78 ? -10.574 4.157 4.283 1.00 98.69 78 PRO A N 1
ATOM 615 C CA . PRO A 1 78 ? -9.484 5.092 4.049 1.00 98.69 78 PRO A CA 1
ATOM 616 C C . PRO A 1 78 ? -8.732 4.775 2.751 1.00 98.69 78 PRO A C 1
ATOM 618 O O . PRO A 1 78 ? -8.400 3.621 2.467 1.00 98.69 78 PRO A O 1
ATOM 621 N N . ILE A 1 79 ? -8.450 5.815 1.969 1.00 98.81 79 ILE A N 1
ATOM 622 C CA . ILE A 1 79 ? -7.681 5.755 0.727 1.00 98.81 79 ILE A CA 1
ATOM 623 C C . ILE A 1 79 ? -6.402 6.564 0.896 1.00 98.81 79 ILE A C 1
ATOM 625 O O . ILE A 1 79 ? -6.426 7.742 1.258 1.00 98.81 79 ILE A O 1
ATOM 629 N N . TYR A 1 80 ? -5.290 5.937 0.540 1.00 98.81 80 TYR A N 1
ATOM 630 C CA . TYR A 1 80 ? -3.964 6.531 0.517 1.00 98.81 80 TYR A CA 1
ATOM 631 C C . TYR A 1 80 ? -3.436 6.551 -0.917 1.00 98.81 80 TYR A C 1
ATOM 633 O O . TYR A 1 80 ? -3.724 5.650 -1.712 1.00 98.81 80 TYR A O 1
ATOM 641 N N . ARG A 1 81 ? -2.674 7.589 -1.258 1.00 98.50 81 ARG A N 1
ATOM 642 C CA . ARG A 1 81 ? -2.031 7.759 -2.565 1.00 98.50 81 ARG A CA 1
ATOM 643 C C . ARG A 1 81 ?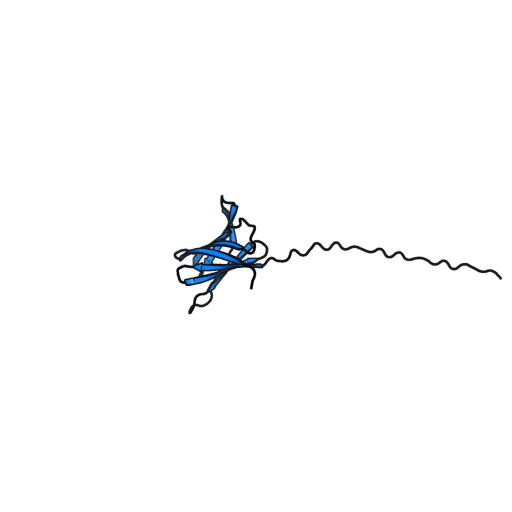 -0.530 7.903 -2.413 1.00 98.50 81 ARG A C 1
ATOM 645 O O . ARG A 1 81 ? -0.063 8.456 -1.426 1.00 98.50 81 ARG A O 1
ATOM 652 N N . GLY A 1 82 ? 0.193 7.439 -3.416 1.00 98.06 82 GLY A N 1
ATOM 653 C CA . GLY A 1 82 ? 1.628 7.628 -3.553 1.00 98.06 82 GLY A CA 1
ATOM 654 C C . GLY A 1 82 ? 2.046 7.451 -5.002 1.00 98.06 82 GLY A C 1
ATOM 655 O O . GLY A 1 82 ? 1.198 7.337 -5.891 1.00 98.06 82 GLY A O 1
ATOM 656 N N . SER A 1 83 ? 3.350 7.375 -5.224 1.00 96.50 83 SER A N 1
ATOM 657 C CA . SER A 1 83 ? 3.916 7.048 -6.527 1.00 96.50 83 SER A CA 1
ATOM 658 C C . SER A 1 83 ? 5.017 6.000 -6.409 1.00 96.50 83 SER A C 1
ATOM 660 O O . SER A 1 83 ? 5.623 5.804 -5.352 1.00 96.50 83 SER A O 1
ATOM 662 N N . LEU A 1 84 ? 5.252 5.288 -7.500 1.00 92.44 84 LEU A N 1
ATOM 663 C CA . LEU A 1 84 ? 6.352 4.357 -7.690 1.00 92.44 84 LEU A CA 1
ATOM 664 C C . LEU A 1 84 ? 7.204 4.855 -8.861 1.00 92.44 84 LEU A C 1
ATOM 666 O O . LEU A 1 84 ? 6.667 5.381 -9.833 1.00 92.44 84 LEU A O 1
ATOM 670 N N . PHE A 1 85 ? 8.530 4.741 -8.757 1.00 88.81 85 PHE A N 1
ATOM 671 C CA . PHE A 1 85 ? 9.463 5.296 -9.753 1.00 88.81 85 PHE A CA 1
ATOM 672 C C . PHE A 1 85 ? 9.211 6.784 -10.067 1.00 88.81 85 PHE A C 1
ATOM 674 O O . PHE A 1 85 ? 9.337 7.216 -11.206 1.00 88.81 85 PHE A O 1
ATOM 681 N N . ALA A 1 86 ? 8.792 7.553 -9.057 1.00 83.19 86 ALA A N 1
ATOM 682 C CA . ALA A 1 86 ? 8.417 8.969 -9.135 1.00 83.19 86 ALA A CA 1
ATOM 683 C C . ALA A 1 86 ? 7.226 9.337 -10.050 1.00 83.19 86 ALA A C 1
ATOM 685 O O . ALA A 1 86 ? 6.760 10.469 -9.958 1.00 83.19 86 ALA A O 1
ATOM 686 N N . ALA A 1 87 ? 6.685 8.419 -10.860 1.00 85.06 87 ALA A N 1
ATOM 687 C CA . ALA A 1 87 ? 5.649 8.742 -11.850 1.00 85.06 87 ALA A CA 1
ATOM 688 C C . ALA A 1 87 ? 4.433 7.801 -11.846 1.00 85.06 87 ALA A C 1
ATOM 690 O O . ALA A 1 87 ? 3.336 8.228 -12.186 1.00 85.06 87 ALA A O 1
ATOM 691 N N . VAL A 1 88 ? 4.592 6.539 -11.444 1.00 94.44 88 VAL A N 1
ATOM 692 C CA . VAL A 1 88 ? 3.518 5.540 -11.539 1.00 94.44 88 VAL A CA 1
ATOM 693 C C . VAL A 1 88 ? 2.594 5.662 -10.335 1.00 94.44 88 VAL A C 1
ATOM 695 O O . VAL A 1 88 ? 3.039 5.503 -9.196 1.00 94.44 88 VAL A O 1
ATOM 698 N N . SER A 1 89 ? 1.308 5.923 -10.559 1.00 97.81 89 SER A N 1
ATOM 699 C CA . SER A 1 89 ? 0.364 6.148 -9.464 1.00 97.81 89 SER A CA 1
ATOM 700 C C . SER A 1 89 ? 0.133 4.889 -8.628 1.00 97.81 89 SER A C 1
ATOM 702 O O . SER A 1 89 ? -0.158 3.813 -9.152 1.00 97.81 89 SER A O 1
ATOM 704 N N . VAL A 1 90 ? 0.159 5.046 -7.304 1.00 98.62 90 VAL A N 1
ATOM 705 C CA . VAL A 1 90 ? -0.169 3.993 -6.337 1.00 98.62 90 VAL A CA 1
ATOM 706 C C . VAL A 1 90 ? -1.388 4.406 -5.520 1.00 98.62 90 VAL A C 1
ATOM 708 O O . VAL A 1 90 ? -1.492 5.537 -5.041 1.00 98.62 90 VAL A O 1
ATOM 711 N N . THR A 1 91 ? -2.319 3.476 -5.337 1.00 98.81 91 THR A N 1
ATOM 712 C CA . THR A 1 91 ? -3.479 3.617 -4.454 1.00 98.81 91 THR A CA 1
ATOM 713 C C . THR A 1 91 ? -3.505 2.470 -3.464 1.00 98.81 91 THR A C 1
ATOM 715 O O . THR A 1 91 ? -3.480 1.313 -3.867 1.00 98.81 91 THR A O 1
ATOM 718 N N . LEU A 1 92 ? -3.621 2.775 -2.176 1.00 98.88 92 LEU A N 1
ATOM 719 C CA . LEU A 1 92 ? -3.913 1.789 -1.142 1.00 98.88 92 LEU A CA 1
ATOM 720 C C . LEU A 1 92 ? -5.289 2.087 -0.557 1.00 98.88 92 LEU A C 1
ATOM 722 O O . LEU A 1 92 ? -5.587 3.226 -0.207 1.00 98.88 92 LEU A O 1
ATOM 726 N N . ILE A 1 93 ? -6.119 1.056 -0.450 1.00 98.88 93 ILE A N 1
ATOM 727 C CA . ILE A 1 93 ? -7.425 1.109 0.201 1.00 98.88 93 ILE A CA 1
ATOM 728 C C . ILE A 1 93 ? -7.377 0.195 1.418 1.00 98.88 93 ILE A C 1
ATOM 730 O O . ILE A 1 93 ? -7.142 -1.010 1.284 1.00 98.88 93 ILE A O 1
ATOM 734 N N . ASP A 1 94 ? -7.628 0.766 2.589 1.00 98.62 94 AS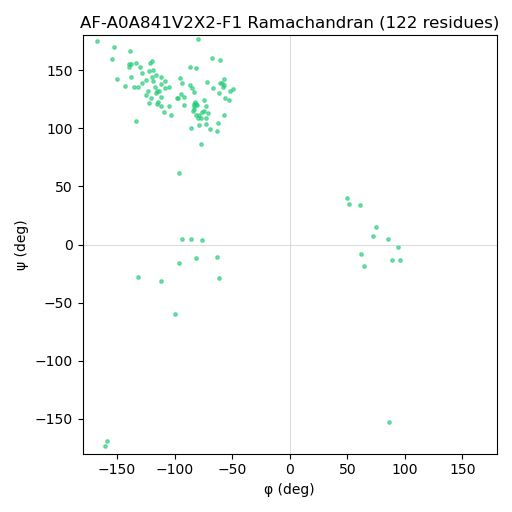P A N 1
ATOM 735 C CA . ASP A 1 94 ? -7.815 0.008 3.817 1.00 98.62 94 ASP A CA 1
ATOM 736 C C . ASP A 1 94 ? -9.228 -0.589 3.857 1.00 98.62 94 ASP A C 1
ATOM 738 O O . ASP A 1 94 ? -10.228 0.121 3.985 1.00 98.62 94 ASP A O 1
ATOM 742 N N . LEU A 1 95 ? -9.322 -1.916 3.759 1.00 98.62 95 LEU A N 1
ATOM 743 C CA . LEU A 1 95 ? -10.612 -2.602 3.724 1.00 98.62 95 LEU A CA 1
ATOM 744 C C . LEU A 1 95 ? -11.215 -2.809 5.117 1.00 98.62 95 LEU A C 1
ATOM 746 O O . LEU A 1 95 ? -12.399 -3.134 5.204 1.00 98.62 95 LEU A O 1
ATOM 750 N N . SER A 1 96 ? -10.440 -2.574 6.180 1.00 97.56 96 SER A N 1
ATOM 751 C CA . SER A 1 96 ? -10.900 -2.596 7.573 1.00 97.56 96 SER A CA 1
ATOM 752 C C . SER A 1 96 ? -11.501 -1.278 8.061 1.00 97.56 96 SER A C 1
ATOM 754 O O . SER A 1 96 ? -11.906 -1.194 9.216 1.00 97.56 96 SER A O 1
ATOM 756 N N . LYS A 1 97 ? -11.653 -0.277 7.182 1.00 97.44 97 LYS A N 1
ATOM 757 C CA . LYS A 1 97 ? -12.357 0.982 7.490 1.00 97.44 97 LYS A CA 1
ATOM 758 C C . LYS A 1 97 ? -11.713 1.788 8.632 1.00 97.44 97 LYS A C 1
ATOM 760 O O . LYS A 1 97 ? -12.411 2.442 9.399 1.00 97.44 97 LYS A O 1
ATOM 765 N N . GLY A 1 98 ? -10.388 1.744 8.744 1.00 94.62 98 GLY A N 1
ATOM 766 C CA . GLY A 1 98 ? -9.608 2.423 9.777 1.00 94.62 98 GLY A CA 1
ATOM 767 C C . GLY A 1 98 ? -9.254 1.550 10.984 1.00 94.62 98 GLY A C 1
ATOM 768 O O . GLY A 1 98 ? -8.375 1.934 11.748 1.00 94.62 98 GLY A O 1
ATOM 769 N N . ASP A 1 99 ? -9.875 0.377 11.144 1.00 95.75 99 ASP A N 1
ATOM 770 C CA . ASP A 1 99 ? -9.600 -0.561 12.245 1.00 95.75 99 ASP A CA 1
ATOM 771 C C . ASP A 1 99 ? -8.601 -1.655 11.818 1.00 95.75 99 ASP A C 1
ATOM 773 O O . ASP A 1 99 ? -8.914 -2.850 11.735 1.00 95.75 99 ASP A O 1
ATOM 777 N N . VAL A 1 100 ? -7.386 -1.234 11.456 1.00 96.25 100 VAL A N 1
ATOM 778 C CA . VAL A 1 100 ? -6.346 -2.149 10.966 1.00 96.25 100 VAL A CA 1
ATOM 779 C C . VAL A 1 100 ? -5.782 -2.983 12.116 1.00 96.25 100 VAL A C 1
ATOM 781 O O . VAL A 1 100 ? -5.164 -2.474 13.047 1.00 96.25 100 VAL A O 1
ATOM 784 N N . ARG A 1 101 ? -5.924 -4.304 12.005 1.00 95.31 101 ARG A N 1
ATOM 785 C CA . ARG A 1 101 ? -5.450 -5.304 12.969 1.00 95.31 101 ARG A CA 1
ATOM 786 C C . ARG A 1 101 ? -4.840 -6.508 12.244 1.00 95.31 101 ARG A C 1
ATOM 788 O O . ARG A 1 101 ? -5.004 -6.639 11.028 1.00 95.31 101 ARG A O 1
ATOM 795 N N . PRO A 1 102 ? -4.115 -7.408 12.933 1.00 96.00 102 PRO A N 1
ATOM 796 C CA . PRO A 1 102 ? -3.717 -8.679 12.333 1.00 96.00 102 PRO A CA 1
ATOM 797 C C . PRO A 1 102 ? -4.929 -9.407 11.727 1.00 96.00 102 PRO A C 1
ATOM 799 O O . PRO A 1 102 ? -5.975 -9.502 12.363 1.00 96.00 102 PRO A O 1
ATOM 802 N N . GLY A 1 103 ? -4.795 -9.881 10.488 1.00 96.12 103 GLY A N 1
ATOM 803 C CA . GLY A 1 103 ? -5.884 -10.470 9.702 1.00 96.12 103 GLY A CA 1
ATOM 804 C C . GLY A 1 103 ? -6.689 -9.473 8.857 1.00 96.12 103 GLY A C 1
ATOM 805 O O . GLY A 1 103 ? -7.413 -9.908 7.963 1.00 96.12 103 GLY A O 1
ATOM 806 N N . SER A 1 104 ? -6.551 -8.155 9.067 1.00 98.06 104 SER A N 1
ATOM 807 C CA . SER A 1 104 ? -7.140 -7.146 8.174 1.00 98.06 104 SER A CA 1
ATOM 808 C C . SER A 1 104 ? -6.596 -7.274 6.749 1.00 98.06 104 SER A C 1
ATOM 810 O O . SER A 1 104 ? -5.505 -7.801 6.518 1.00 98.06 104 SER A O 1
ATOM 812 N N . GLN A 1 105 ? -7.349 -6.745 5.785 1.00 98.50 105 GLN A N 1
ATOM 813 C CA . GLN A 1 105 ? -6.957 -6.730 4.380 1.00 98.50 105 GLN A CA 1
ATOM 814 C C . GLN A 1 105 ? -6.822 -5.314 3.836 1.00 98.50 105 GLN A C 1
ATOM 816 O O . GLN A 1 105 ? -7.561 -4.405 4.210 1.00 98.50 105 GLN A O 1
ATOM 821 N N . ILE A 1 106 ? -5.926 -5.171 2.866 1.00 98.75 106 ILE A N 1
ATOM 822 C CA . ILE A 1 106 ? -5.807 -3.983 2.025 1.00 98.75 106 ILE A CA 1
ATOM 823 C C . ILE A 1 106 ? -5.976 -4.357 0.554 1.00 98.75 106 ILE A C 1
ATOM 825 O O . ILE A 1 106 ? -5.717 -5.493 0.146 1.00 98.75 106 ILE A O 1
ATOM 829 N N . SER A 1 107 ? -6.377 -3.381 -0.255 1.00 98.81 107 SER A N 1
ATOM 830 C CA . SER A 1 107 ? -6.326 -3.461 -1.716 1.00 98.81 107 SER A CA 1
ATOM 831 C C . SER A 1 107 ? -5.323 -2.438 -2.225 1.00 98.81 107 SER A C 1
ATOM 833 O O . SER A 1 107 ? -5.471 -1.251 -1.942 1.00 98.81 107 SER A O 1
ATOM 835 N N . VAL A 1 108 ? -4.314 -2.887 -2.967 1.00 98.81 108 VAL A N 1
ATOM 836 C CA . VAL A 1 108 ? -3.302 -2.009 -3.564 1.00 98.81 108 VAL A CA 1
ATOM 837 C C . VAL A 1 108 ? -3.482 -2.023 -5.070 1.00 98.81 108 VAL A C 1
ATOM 839 O O . VAL A 1 108 ? -3.546 -3.090 -5.674 1.00 98.81 108 VAL A O 1
ATOM 842 N N . GLY A 1 109 ? -3.611 -0.839 -5.653 1.00 98.56 109 GLY A N 1
ATOM 843 C CA . GLY A 1 109 ? -3.699 -0.611 -7.086 1.00 98.56 109 GLY A CA 1
ATOM 844 C C . GLY A 1 109 ? -2.487 0.173 -7.544 1.00 98.56 109 GLY A C 1
ATOM 845 O O . GLY A 1 109 ? -2.140 1.182 -6.927 1.00 98.56 109 GLY A O 1
ATOM 846 N N . VAL A 1 110 ? -1.855 -0.284 -8.613 1.00 98.19 110 VAL A N 1
ATOM 847 C CA . VAL A 1 110 ? -0.773 0.439 -9.278 1.00 98.19 110 VAL A CA 1
ATOM 848 C C . VAL A 1 110 ? -1.184 0.624 -10.726 1.00 98.19 110 VAL A C 1
ATOM 850 O O . VAL A 1 110 ? -1.686 -0.307 -11.361 1.00 98.19 110 VAL A O 1
ATOM 853 N N . GLU A 1 111 ? -1.032 1.849 -11.213 1.00 95.75 111 GLU A N 1
ATOM 854 C CA . GLU A 1 111 ? -1.285 2.196 -12.607 1.00 95.75 111 GLU A CA 1
ATOM 855 C C . GLU A 1 111 ? -0.568 1.204 -13.536 1.00 95.75 111 GLU A C 1
ATOM 857 O O . GLU A 1 111 ? 0.559 0.798 -13.266 1.00 95.75 111 GLU A O 1
ATOM 862 N N . GLU A 1 112 ? -1.287 0.722 -14.555 1.00 91.56 112 GLU A N 1
ATOM 863 C CA . GLU A 1 112 ? -0.855 -0.309 -15.520 1.00 91.56 112 GLU A CA 1
ATOM 864 C C . GLU A 1 112 ? -0.589 -1.723 -14.964 1.00 91.56 112 GLU A C 1
ATOM 866 O O . GLU A 1 112 ? -0.594 -2.687 -15.726 1.00 91.56 112 GLU A O 1
ATOM 871 N N . TRP A 1 113 ? -0.393 -1.904 -13.655 1.00 94.81 113 TRP A N 1
ATOM 872 C CA . TRP A 1 113 ? -0.131 -3.228 -13.057 1.00 94.81 113 TRP A CA 1
ATOM 873 C C . TRP A 1 113 ? -1.392 -3.893 -12.501 1.00 94.81 113 TRP A C 1
ATOM 875 O O . TRP A 1 113 ? -1.399 -5.097 -12.231 1.00 94.81 113 TRP A O 1
ATOM 885 N N . GLY A 1 114 ? -2.457 -3.110 -12.328 1.00 97.69 114 GLY A N 1
ATOM 886 C CA . GLY A 1 114 ? -3.741 -3.569 -11.821 1.00 97.69 114 GLY A CA 1
ATOM 887 C C . GLY A 1 114 ? -3.814 -3.563 -10.296 1.00 97.69 114 GLY A C 1
ATOM 888 O O . GLY A 1 114 ? -3.178 -2.751 -9.622 1.00 97.69 114 GLY A O 1
ATOM 889 N N . TRP A 1 115 ? -4.650 -4.452 -9.757 1.00 98.44 115 TRP A N 1
ATOM 890 C CA . TRP A 1 115 ? -4.984 -4.513 -8.335 1.00 98.44 115 TRP A CA 1
ATOM 891 C C . TRP A 1 115 ? -4.595 -5.853 -7.718 1.00 98.44 115 TRP A C 1
ATOM 893 O O . TRP A 1 115 ? -4.783 -6.906 -8.324 1.00 98.44 115 TRP A O 1
ATOM 903 N N . SER A 1 116 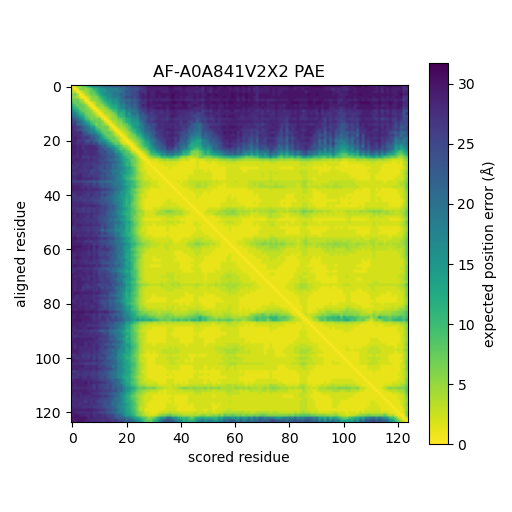? -4.151 -5.817 -6.465 1.00 98.62 116 SER A N 1
ATOM 904 C CA . SER A 1 116 ? -3.878 -7.006 -5.658 1.00 98.62 116 SER A CA 1
ATOM 905 C C . SER A 1 116 ? -4.332 -6.831 -4.210 1.00 98.62 116 SER A C 1
ATOM 907 O O . SER A 1 116 ? -4.388 -5.714 -3.684 1.00 98.62 116 SER A O 1
ATOM 909 N N . ARG A 1 117 ? -4.611 -7.951 -3.535 1.00 98.62 117 ARG A N 1
ATOM 910 C CA . ARG A 1 117 ? -4.925 -7.976 -2.100 1.00 98.62 117 ARG A CA 1
ATOM 911 C C . ARG A 1 117 ? -3.692 -8.276 -1.262 1.00 98.62 117 ARG A C 1
ATOM 913 O O . ARG A 1 117 ? -2.849 -9.082 -1.648 1.00 98.62 117 ARG A O 1
ATOM 920 N N . GLY A 1 118 ? -3.626 -7.631 -0.100 1.00 98.38 118 GLY A N 1
ATOM 921 C CA . GLY A 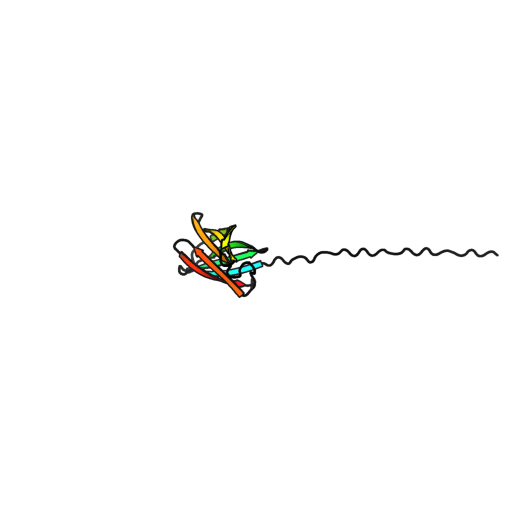1 118 ? -2.616 -7.903 0.914 1.00 98.38 118 GLY A CA 1
ATOM 922 C C . GLY A 1 118 ? -3.250 -8.157 2.273 1.00 98.38 118 GLY A C 1
ATOM 923 O O . GLY A 1 118 ? -4.288 -7.573 2.584 1.00 98.38 118 GLY A O 1
ATOM 924 N N . ASN A 1 119 ? -2.616 -9.011 3.073 1.00 98.44 119 ASN A N 1
ATOM 925 C CA . ASN A 1 119 ? -3.060 -9.355 4.422 1.00 98.44 119 ASN A CA 1
ATOM 926 C C . ASN A 1 119 ? -2.125 -8.725 5.455 1.00 98.44 119 ASN A C 1
ATOM 928 O O . ASN A 1 119 ? -0.902 -8.793 5.312 1.00 98.44 119 ASN A O 1
ATOM 932 N N . CYS A 1 120 ? -2.706 -8.120 6.483 1.00 97.75 120 CYS A N 1
ATOM 933 C CA . CYS A 1 120 ? -2.000 -7.446 7.560 1.00 97.75 120 CYS A CA 1
ATOM 934 C C . CYS A 1 120 ? -1.618 -8.420 8.671 1.00 97.75 120 CYS A C 1
ATOM 936 O O . CYS A 1 120 ? -2.419 -9.247 9.104 1.00 97.75 120 CYS A O 1
ATOM 938 N N . GLY A 1 121 ? -0.397 -8.289 9.172 1.00 95.69 121 GLY A N 1
ATOM 939 C CA . GLY A 1 121 ? 0.102 -9.070 10.293 1.00 95.69 121 GLY A CA 1
ATOM 940 C C . GLY A 1 121 ? 1.178 -8.317 11.059 1.00 95.69 121 GLY A C 1
ATOM 941 O O . GLY A 1 121 ? 1.667 -7.273 10.620 1.00 95.69 121 GLY A O 1
ATOM 942 N N . ARG A 1 122 ? 1.550 -8.858 12.220 1.00 91.69 122 ARG A N 1
ATOM 943 C CA . ARG A 1 122 ? 2.740 -8.393 12.939 1.00 91.69 122 ARG A CA 1
ATOM 944 C C . ARG A 1 122 ? 3.992 -8.758 12.135 1.00 91.69 122 ARG A C 1
ATOM 946 O O . ARG A 1 122 ? 3.945 -9.612 11.246 1.00 91.69 122 ARG A O 1
ATOM 953 N N . ASN A 1 123 ? 5.103 -8.085 12.415 1.00 74.38 123 ASN A N 1
ATOM 954 C CA . ASN A 1 123 ? 6.395 -8.514 11.898 1.00 74.38 123 ASN A CA 1
ATOM 955 C C . ASN A 1 123 ? 6.754 -9.829 12.605 1.00 74.38 123 ASN A C 1
ATOM 957 O O . ASN A 1 123 ? 7.108 -9.806 13.779 1.00 74.38 123 ASN A O 1
ATOM 961 N N . SER A 1 124 ? 6.521 -10.956 11.939 1.00 55.44 124 SER A N 1
ATOM 962 C CA . SER A 1 124 ? 6.994 -12.278 12.353 1.00 55.44 124 SER A CA 1
ATOM 963 C C . SER A 1 124 ? 8.290 -12.587 11.631 1.00 55.44 124 SER A C 1
ATOM 965 O O . SER A 1 124 ? 8.262 -12.424 10.386 1.00 55.44 124 SER A O 1
#

Mean predicted aligned error: 10.02 Å